Protein AF-A0A961NAU9-F1 (afdb_monomer_lite)

pLDDT: mean 71.69, std 17.9, range [39.28, 95.69]

Secondary structure (DSSP, 8-state):
-------------------------------------------PPP------S--EEEEE-SSS-EEEEEESSHHHHHHHHTTTTEEEEE-TT--PPP------

Sequence (104 aa):
MRPTPYLLLTSIGLAVIGLASTGLAGTRVADTRVADTRVADLGTPPARAAGTQYPVCLHVYGPVTYDDCSYVSLAQCAPSAVGRSAQCMANPFHVPAERRVRRR

Radius of gyration: 30.04 Å; chains: 1; bounding box: 76×60×47 Å

Foldseek 3Di:
DDDDDPPPPDDDDDDDDPPDDDDCPDDDPDDPPPDDPDDDPPPPPPVPVPLDQQQKWKWADDPDTDIHRPHNDPVRCVVVQPPGNIDMDTDPSHDHDPPPPPDD

Structure (mmCIF, N/CA/C/O backbone):
data_AF-A0A961NAU9-F1
#
_entry.id   AF-A0A961NAU9-F1
#
loop_
_atom_site.group_PDB
_atom_site.id
_atom_site.type_symbol
_atom_site.label_atom_id
_atom_site.label_alt_id
_atom_site.label_comp_id
_atom_site.label_asym_id
_atom_site.label_entity_id
_atom_site.label_seq_id
_atom_site.pdbx_PDB_ins_code
_atom_site.Cartn_x
_atom_site.Cartn_y
_atom_site.Cartn_z
_atom_site.occupancy
_atom_site.B_iso_or_equiv
_atom_site.auth_seq_id
_atom_site.auth_comp_id
_atom_site.auth_asym_id
_atom_site.auth_atom_id
_atom_site.pdbx_PDB_model_num
ATOM 1 N N . MET A 1 1 ? 21.174 42.245 -16.674 1.00 39.28 1 MET A N 1
ATOM 2 C CA . MET A 1 1 ? 22.467 41.545 -16.509 1.00 39.28 1 MET A CA 1
ATOM 3 C C . MET A 1 1 ? 23.002 41.846 -15.118 1.00 39.28 1 MET A C 1
ATOM 5 O O . MET A 1 1 ? 23.374 42.980 -14.860 1.00 39.28 1 MET A O 1
ATOM 9 N N . ARG A 1 2 ? 22.946 40.876 -14.199 1.00 43.53 2 ARG A N 1
ATOM 10 C CA . ARG A 1 2 ? 23.574 40.952 -12.870 1.00 43.53 2 ARG A CA 1
ATOM 11 C C . ARG A 1 2 ? 24.791 40.021 -12.897 1.00 43.53 2 ARG A C 1
ATOM 13 O O . ARG A 1 2 ? 24.570 38.833 -13.117 1.00 43.53 2 ARG A O 1
ATOM 20 N N . PRO A 1 3 ? 26.031 40.498 -12.719 1.00 52.19 3 PRO A N 1
ATOM 21 C CA . PRO A 1 3 ? 27.166 39.607 -12.545 1.00 52.19 3 PRO A CA 1
ATOM 22 C C . PRO A 1 3 ? 27.294 39.224 -11.065 1.00 52.19 3 PRO A C 1
ATOM 24 O O . PRO A 1 3 ? 27.441 40.077 -10.196 1.00 52.19 3 PRO A O 1
ATOM 27 N N . THR A 1 4 ? 27.218 37.927 -10.786 1.00 53.53 4 THR A N 1
ATOM 28 C CA . THR A 1 4 ? 27.707 37.296 -9.554 1.00 53.53 4 THR A CA 1
ATOM 29 C C . THR A 1 4 ? 29.233 37.181 -9.614 1.00 53.53 4 THR A C 1
ATOM 31 O O . THR A 1 4 ? 29.721 36.515 -10.529 1.00 53.53 4 THR A O 1
ATOM 34 N N . PRO A 1 5 ? 30.009 37.738 -8.666 1.00 54.56 5 PRO A N 1
ATOM 35 C CA . PRO A 1 5 ? 31.420 37.406 -8.546 1.00 54.56 5 PRO A CA 1
ATOM 36 C C . PRO A 1 5 ? 31.623 36.304 -7.500 1.00 54.56 5 PRO A C 1
ATOM 38 O O . PRO A 1 5 ? 31.570 36.504 -6.289 1.00 54.56 5 PRO A O 1
ATOM 41 N N . TYR A 1 6 ? 31.873 35.122 -8.046 1.00 48.69 6 TYR A N 1
ATOM 42 C CA . TYR A 1 6 ? 32.370 33.885 -7.451 1.00 48.69 6 TYR A CA 1
ATOM 43 C C . TYR A 1 6 ? 33.814 34.069 -6.912 1.00 48.69 6 TYR A C 1
ATOM 45 O O . TYR A 1 6 ? 34.741 33.401 -7.358 1.00 48.69 6 TYR A O 1
ATOM 53 N N . LEU A 1 7 ? 34.046 35.034 -6.012 1.00 52.19 7 LEU A N 1
ATOM 54 C CA . LEU A 1 7 ? 35.391 35.471 -5.587 1.00 52.19 7 LEU A CA 1
ATOM 55 C C . LEU A 1 7 ? 35.513 35.650 -4.063 1.00 52.19 7 LEU A C 1
ATOM 57 O O . LEU A 1 7 ? 35.901 36.702 -3.571 1.00 52.19 7 LEU A O 1
ATOM 61 N N . LEU A 1 8 ? 35.199 34.601 -3.302 1.00 48.81 8 LEU A N 1
ATOM 62 C CA . LEU A 1 8 ? 35.659 34.452 -1.910 1.00 48.81 8 LEU A CA 1
ATOM 63 C C . LEU A 1 8 ? 36.270 33.060 -1.664 1.00 48.81 8 LEU A C 1
ATOM 65 O O . LEU A 1 8 ? 36.302 32.569 -0.540 1.00 48.81 8 LEU A O 1
ATOM 69 N N . LEU A 1 9 ? 36.778 32.410 -2.719 1.00 54.88 9 LEU A N 1
ATOM 70 C CA . LEU A 1 9 ? 37.820 31.403 -2.540 1.00 54.88 9 LEU A CA 1
ATOM 71 C C . LEU A 1 9 ? 39.158 32.134 -2.470 1.00 54.88 9 LEU A C 1
ATOM 73 O O . LEU A 1 9 ? 39.426 32.999 -3.295 1.00 54.88 9 LEU A O 1
ATOM 77 N N . THR A 1 10 ? 40.007 31.706 -1.540 1.00 53.62 10 THR A N 1
ATOM 78 C CA . THR A 1 10 ? 41.398 32.138 -1.317 1.00 53.62 10 THR A CA 1
ATOM 79 C C . THR A 1 10 ? 41.595 33.409 -0.494 1.00 53.62 10 THR A C 1
ATOM 81 O O . THR A 1 10 ? 41.998 34.451 -0.997 1.00 53.62 10 THR A O 1
ATOM 84 N N . SER A 1 11 ? 41.452 33.300 0.830 1.00 53.28 11 SER A N 1
ATOM 85 C CA . SER A 1 11 ? 42.377 34.024 1.713 1.00 53.28 11 SER A CA 1
ATOM 86 C C . SER A 1 11 ? 42.483 33.378 3.099 1.00 53.28 11 SER A C 1
ATOM 88 O O . SER A 1 11 ? 41.603 33.558 3.926 1.00 53.28 11 SER A O 1
ATOM 90 N N . ILE A 1 12 ? 43.621 32.711 3.341 1.00 57.16 12 ILE A N 1
ATOM 91 C CA . ILE A 1 12 ? 44.380 32.766 4.607 1.00 57.16 12 ILE A CA 1
ATOM 92 C C . ILE A 1 12 ? 43.704 32.039 5.798 1.00 57.16 12 ILE A C 1
ATOM 94 O O . ILE A 1 12 ? 42.686 32.462 6.316 1.00 57.16 12 ILE A O 1
ATOM 98 N N . GLY A 1 13 ? 44.192 30.915 6.320 1.00 51.22 13 GLY A N 1
ATOM 99 C CA . GLY A 1 13 ? 45.579 30.604 6.646 1.00 51.22 13 GLY A CA 1
ATOM 100 C C . GLY A 1 13 ? 45.716 30.437 8.165 1.00 51.22 13 GLY A C 1
ATOM 101 O O . GLY A 1 13 ? 46.112 31.374 8.839 1.00 51.22 13 GLY A O 1
ATOM 102 N N . LEU A 1 14 ? 45.417 29.248 8.694 1.00 54.12 14 LEU A N 1
ATOM 103 C CA . LEU A 1 14 ? 46.047 28.709 9.907 1.00 54.12 14 LEU A CA 1
ATOM 104 C C . LEU A 1 14 ? 46.433 27.263 9.563 1.00 54.12 14 LEU A C 1
ATOM 106 O O . LEU A 1 14 ? 45.575 26.416 9.358 1.00 54.12 14 LEU A O 1
ATOM 110 N N . ALA A 1 15 ? 47.671 27.034 9.144 1.00 46.75 15 ALA A N 1
ATOM 111 C CA . ALA A 1 15 ? 48.826 26.870 10.017 1.00 46.75 15 ALA A CA 1
ATOM 112 C C . ALA A 1 15 ? 48.849 25.477 10.664 1.00 46.75 15 ALA A C 1
ATOM 114 O O . ALA A 1 15 ? 48.008 25.116 11.477 1.00 46.75 15 ALA A O 1
ATOM 115 N N . VAL A 1 16 ? 49.925 24.777 10.309 1.00 53.00 16 VAL A N 1
ATOM 116 C CA . VAL A 1 16 ? 50.525 23.627 10.985 1.00 53.00 16 VAL A CA 1
ATOM 117 C C . VAL A 1 16 ? 49.810 22.295 10.780 1.00 53.00 16 VAL A C 1
ATOM 119 O O . VAL A 1 16 ? 48.987 21.830 11.558 1.00 53.00 16 VAL A O 1
ATOM 122 N N . ILE A 1 17 ? 50.265 21.639 9.718 1.00 53.12 17 ILE A N 1
ATOM 123 C CA . ILE A 1 17 ? 50.317 20.190 9.580 1.00 53.12 17 ILE A CA 1
ATOM 124 C C . ILE A 1 17 ? 50.887 19.616 10.889 1.00 53.12 17 ILE A C 1
ATOM 126 O O . ILE A 1 17 ? 52.089 19.687 11.140 1.00 53.12 17 ILE A O 1
ATOM 130 N N . GLY A 1 18 ? 50.018 19.084 11.745 1.00 47.00 18 GLY A N 1
ATOM 131 C CA . GLY A 1 18 ? 50.407 18.339 12.936 1.00 47.00 18 GLY A CA 1
ATOM 132 C C . GLY A 1 18 ? 50.928 16.958 12.550 1.00 47.00 18 GLY A C 1
ATOM 133 O O . GLY A 1 18 ? 50.220 15.967 12.683 1.00 47.00 18 GLY A O 1
ATOM 134 N N . LEU A 1 19 ? 52.163 16.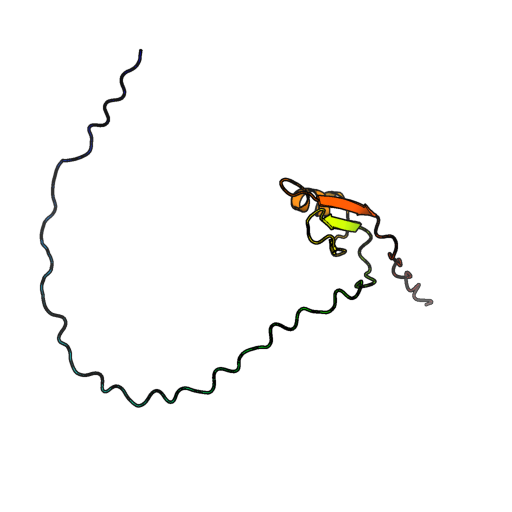885 12.052 1.00 60.75 19 LEU A N 1
ATOM 135 C CA . LEU A 1 19 ? 52.939 15.646 12.002 1.00 60.75 19 LEU A CA 1
ATOM 136 C C . LEU A 1 19 ? 53.686 15.508 13.332 1.00 60.75 19 LEU A C 1
ATOM 138 O O . LEU A 1 19 ? 54.816 15.969 13.463 1.00 60.75 19 LEU A O 1
ATOM 142 N N . ALA A 1 20 ? 53.049 14.888 14.326 1.00 45.66 20 ALA A N 1
ATOM 143 C CA . ALA A 1 20 ? 53.732 14.422 15.532 1.00 45.66 20 ALA A CA 1
ATOM 144 C C . ALA A 1 20 ? 53.060 13.158 16.096 1.00 45.66 20 ALA A C 1
ATOM 146 O O . ALA A 1 20 ? 52.159 13.208 16.926 1.00 45.66 20 ALA A O 1
ATOM 147 N N . SER A 1 21 ? 53.547 12.022 15.588 1.00 61.41 21 SER A N 1
ATOM 148 C CA . SER A 1 21 ? 53.790 10.762 16.305 1.00 61.41 21 SER A CA 1
ATOM 149 C C . SER A 1 21 ? 52.690 10.209 17.220 1.00 61.41 21 SER A C 1
ATOM 151 O O . SER A 1 21 ? 52.741 10.372 18.439 1.00 61.41 21 SER A O 1
ATOM 153 N N . THR A 1 22 ? 51.808 9.378 16.666 1.00 54.75 22 THR A N 1
ATOM 154 C CA . THR A 1 22 ? 51.241 8.255 17.422 1.00 54.75 22 THR A CA 1
ATOM 155 C C . THR A 1 22 ? 52.133 7.034 17.210 1.00 54.75 22 THR A C 1
ATOM 157 O O . THR A 1 22 ? 52.222 6.473 16.120 1.00 54.75 22 THR A O 1
ATOM 160 N N . GLY A 1 23 ? 52.870 6.659 18.257 1.00 54.22 23 GLY A N 1
ATOM 161 C CA . GLY A 1 23 ? 53.670 5.441 18.268 1.00 54.22 23 GLY A CA 1
ATOM 162 C C . GLY A 1 23 ? 52.787 4.218 18.029 1.00 54.22 23 GLY A C 1
ATOM 163 O O . GLY A 1 23 ? 51.767 4.043 18.694 1.00 54.22 23 GLY A O 1
ATOM 164 N N . LEU A 1 24 ? 53.197 3.353 17.100 1.00 55.12 24 LEU A N 1
ATOM 165 C CA . LEU A 1 24 ? 52.644 2.009 16.947 1.00 55.12 24 LEU A CA 1
ATOM 166 C C . LEU A 1 24 ? 53.165 1.136 18.098 1.00 55.12 24 LEU A C 1
ATOM 168 O O . LEU A 1 24 ? 54.024 0.275 17.920 1.00 55.12 24 LEU A O 1
ATOM 172 N N . ALA A 1 25 ? 52.680 1.403 19.311 1.00 47.44 25 ALA A N 1
ATOM 173 C CA . ALA A 1 25 ? 52.803 0.468 20.415 1.00 47.44 25 ALA A CA 1
ATOM 174 C C . ALA A 1 25 ? 51.917 -0.738 20.085 1.00 47.44 25 ALA A C 1
ATOM 176 O O . ALA A 1 25 ? 50.712 -0.603 19.874 1.00 47.44 25 ALA A O 1
ATOM 177 N N . GLY A 1 26 ? 52.564 -1.895 19.952 1.00 55.72 26 GLY A N 1
ATOM 178 C CA . GLY A 1 26 ? 52.013 -3.085 19.326 1.00 55.72 26 GLY A CA 1
ATOM 179 C C . GLY A 1 26 ? 50.655 -3.512 19.869 1.00 55.72 26 GLY A C 1
ATOM 180 O O . GLY A 1 26 ? 50.514 -3.887 21.031 1.00 55.72 26 GLY A O 1
ATOM 181 N N . THR A 1 27 ? 49.678 -3.575 18.976 1.00 51.38 27 THR A N 1
ATOM 182 C CA . THR A 1 27 ? 48.513 -4.430 19.149 1.00 51.38 27 THR A CA 1
ATOM 183 C C . THR A 1 27 ? 48.839 -5.755 18.477 1.00 51.38 27 THR A C 1
ATOM 185 O O . THR A 1 27 ? 48.891 -5.880 17.255 1.00 51.38 27 THR A O 1
ATOM 188 N N . ARG A 1 28 ? 49.137 -6.772 19.292 1.00 55.91 28 ARG A N 1
ATOM 189 C CA . ARG A 1 28 ? 49.114 -8.156 18.816 1.00 55.91 28 ARG A CA 1
ATOM 190 C C . ARG A 1 28 ? 47.711 -8.392 18.264 1.00 55.91 28 ARG A C 1
ATOM 192 O O . ARG A 1 28 ? 46.740 -8.241 19.004 1.00 55.91 28 ARG A O 1
ATOM 199 N N . VAL A 1 29 ? 47.616 -8.729 16.981 1.00 50.19 29 VAL A N 1
ATOM 200 C CA . VAL A 1 29 ? 46.402 -9.284 16.382 1.00 50.19 29 VAL A CA 1
ATOM 201 C C . VAL A 1 29 ? 46.183 -10.625 17.076 1.00 50.19 29 VAL A C 1
ATOM 203 O O . VAL A 1 29 ? 46.778 -11.629 16.704 1.00 50.19 29 VAL A O 1
ATOM 206 N N . ALA A 1 30 ? 45.439 -10.612 18.180 1.00 50.75 30 ALA A N 1
ATOM 207 C CA . ALA A 1 30 ? 44.948 -11.831 18.790 1.00 50.75 30 ALA A CA 1
ATOM 208 C C . ALA A 1 30 ? 43.910 -12.409 17.829 1.00 50.75 30 ALA A C 1
ATOM 210 O O . ALA A 1 30 ? 42.966 -11.708 17.466 1.00 50.75 30 ALA A O 1
ATOM 211 N N . ASP A 1 31 ? 44.146 -13.647 17.402 1.00 57.09 31 ASP A N 1
ATOM 212 C CA . ASP A 1 31 ? 43.316 -14.477 16.538 1.00 57.09 31 ASP A CA 1
ATOM 213 C C . ASP A 1 31 ? 41.827 -14.114 16.582 1.00 57.09 31 ASP A C 1
ATOM 215 O O . ASP A 1 31 ? 41.064 -14.588 17.432 1.00 57.09 31 ASP A O 1
ATOM 219 N N . THR A 1 32 ? 41.378 -13.302 15.624 1.00 56.00 32 THR A N 1
ATOM 220 C CA . THR A 1 32 ? 39.958 -13.190 15.319 1.00 56.00 32 THR A CA 1
ATOM 221 C C . THR A 1 32 ? 39.561 -14.480 14.626 1.00 56.00 32 THR A C 1
ATOM 223 O O . THR A 1 32 ? 39.614 -14.612 13.405 1.00 56.00 32 THR A O 1
ATOM 226 N N . ARG A 1 33 ? 39.164 -15.472 15.427 1.00 62.28 33 ARG A N 1
ATOM 227 C CA . ARG A 1 33 ? 38.361 -16.582 14.922 1.00 62.28 33 ARG A CA 1
ATOM 228 C C . ARG A 1 33 ? 37.179 -15.954 14.195 1.00 62.28 33 ARG A C 1
ATOM 230 O O . ARG A 1 33 ? 36.375 -15.264 14.819 1.00 62.28 33 ARG A O 1
ATOM 237 N N . VAL A 1 34 ? 37.113 -16.162 12.884 1.00 60.84 34 VAL A N 1
ATOM 238 C CA . VAL A 1 34 ? 35.920 -15.885 12.089 1.00 60.84 34 VAL A CA 1
ATOM 239 C C . VAL A 1 34 ? 34.810 -16.725 12.713 1.00 60.84 34 VAL A C 1
ATOM 241 O O . VAL A 1 34 ? 34.756 -17.937 12.526 1.00 60.84 34 VAL A O 1
ATOM 244 N N . ALA A 1 35 ? 33.993 -16.102 13.559 1.00 60.62 35 ALA A N 1
ATOM 245 C CA . ALA A 1 35 ? 32.777 -16.721 14.041 1.00 60.62 35 ALA A CA 1
ATOM 246 C C . ALA A 1 35 ? 31.818 -16.759 12.853 1.00 60.62 35 ALA A C 1
ATOM 248 O O . ALA A 1 35 ? 31.459 -15.711 12.323 1.00 60.62 35 ALA A O 1
ATOM 249 N N . ASP A 1 36 ? 31.501 -17.982 12.432 1.00 61.12 36 ASP A N 1
ATOM 250 C CA . ASP A 1 36 ? 30.454 -18.400 11.500 1.00 61.12 36 ASP A CA 1
ATOM 251 C C . ASP A 1 36 ? 29.404 -17.308 11.233 1.00 61.12 36 ASP A C 1
ATOM 253 O O . ASP A 1 36 ? 28.404 -17.169 11.943 1.00 61.12 36 ASP A O 1
ATOM 257 N N . THR A 1 37 ? 29.644 -16.485 10.211 1.00 65.50 37 THR A N 1
ATOM 258 C CA . THR A 1 37 ? 28.622 -15.579 9.698 1.00 65.50 37 THR A CA 1
ATOM 259 C C . THR A 1 37 ? 27.602 -16.434 8.975 1.00 65.50 37 THR A C 1
ATOM 261 O O . THR A 1 37 ? 27.785 -16.796 7.812 1.00 65.50 37 THR A O 1
ATOM 264 N N . ARG A 1 38 ? 26.519 -16.774 9.671 1.00 70.44 38 ARG A N 1
ATOM 265 C CA . ARG A 1 38 ? 25.351 -17.373 9.036 1.00 70.44 38 ARG A CA 1
ATOM 266 C C . ARG A 1 38 ? 24.804 -16.381 8.021 1.00 70.44 38 ARG A C 1
ATOM 268 O O . ARG A 1 38 ? 24.348 -15.298 8.385 1.00 70.44 38 ARG A O 1
ATOM 275 N N . VAL A 1 39 ? 24.847 -16.763 6.750 1.00 65.81 39 VAL A N 1
ATOM 276 C CA . VAL A 1 39 ? 24.021 -16.150 5.714 1.00 65.81 39 VAL A CA 1
ATOM 277 C C . VAL A 1 39 ? 22.565 -16.344 6.126 1.00 65.81 39 VAL A C 1
ATOM 279 O O . VAL A 1 39 ? 22.056 -17.463 6.151 1.00 65.81 39 VAL A O 1
ATOM 282 N N . ALA A 1 40 ? 21.912 -15.257 6.527 1.00 66.62 40 ALA A N 1
ATOM 283 C CA . ALA A 1 40 ? 20.467 -15.249 6.637 1.00 66.62 40 ALA A CA 1
ATOM 284 C C . ALA A 1 40 ? 19.922 -15.406 5.216 1.00 66.62 40 ALA A C 1
ATOM 286 O O . ALA A 1 40 ? 20.133 -14.535 4.371 1.00 66.62 40 ALA A O 1
ATOM 287 N N . ASP A 1 41 ? 19.267 -16.535 4.953 1.00 68.44 41 ASP A N 1
ATOM 288 C CA . ASP A 1 41 ? 18.400 -16.691 3.795 1.00 68.44 41 ASP A CA 1
ATOM 289 C C . ASP A 1 41 ? 17.380 -15.552 3.860 1.00 68.44 41 ASP A C 1
ATOM 291 O O . ASP A 1 41 ? 16.520 -15.512 4.745 1.00 68.44 41 ASP A O 1
ATOM 295 N N . LEU A 1 42 ? 17.517 -14.575 2.962 1.00 63.72 42 LEU A N 1
ATOM 296 C CA . LEU A 1 42 ? 16.474 -13.592 2.698 1.00 63.72 42 LEU A CA 1
ATOM 297 C C . LEU A 1 42 ? 15.384 -14.318 1.914 1.00 63.72 42 LEU A C 1
ATOM 299 O O . LEU A 1 42 ? 15.144 -14.028 0.741 1.00 63.72 42 LEU A O 1
ATOM 303 N N . GLY A 1 43 ? 14.763 -15.305 2.561 1.00 61.56 43 GLY A N 1
ATOM 304 C CA . GLY A 1 43 ? 13.582 -15.967 2.061 1.00 61.56 43 GLY A CA 1
ATOM 305 C C . GLY A 1 43 ? 12.596 -14.864 1.741 1.00 61.56 43 GLY A C 1
ATOM 306 O O . GLY A 1 43 ? 12.132 -14.154 2.636 1.00 61.56 43 GLY A O 1
ATOM 307 N N . THR A 1 44 ? 12.338 -14.660 0.450 1.00 66.31 44 THR A N 1
ATOM 308 C CA . THR A 1 44 ? 11.290 -13.739 0.031 1.00 66.31 44 THR A CA 1
ATOM 309 C C . THR A 1 44 ? 10.028 -14.297 0.665 1.00 66.31 44 THR A C 1
ATOM 311 O O . THR A 1 44 ? 9.690 -15.452 0.371 1.00 66.31 44 THR A O 1
ATOM 314 N N . PRO A 1 45 ? 9.371 -13.573 1.593 1.00 53.25 45 PRO A N 1
ATOM 315 C CA . PRO A 1 45 ? 8.153 -14.094 2.167 1.00 53.25 45 PRO A CA 1
ATOM 316 C C . PRO A 1 45 ? 7.236 -14.388 0.982 1.00 53.25 45 PRO A C 1
ATOM 318 O O . PRO A 1 45 ? 7.135 -13.546 0.080 1.00 53.25 45 PRO A O 1
ATOM 321 N N . PRO A 1 46 ? 6.595 -15.569 0.921 1.00 53.88 46 PRO A N 1
ATOM 322 C CA . PRO A 1 46 ? 5.513 -15.729 -0.029 1.00 53.88 46 PRO A CA 1
ATOM 323 C C . PRO A 1 46 ? 4.598 -14.528 0.189 1.00 53.88 46 PRO A C 1
ATOM 325 O O . PRO A 1 46 ? 4.259 -14.241 1.344 1.00 53.88 46 PRO A O 1
ATOM 328 N N . ALA A 1 47 ? 4.250 -13.809 -0.881 1.00 54.94 47 ALA A N 1
ATOM 329 C CA . ALA A 1 47 ? 3.207 -12.794 -0.846 1.00 54.94 47 ALA A CA 1
ATOM 330 C C . ALA A 1 47 ? 1.887 -13.526 -0.576 1.00 54.94 47 ALA A C 1
ATOM 332 O O . ALA A 1 47 ? 1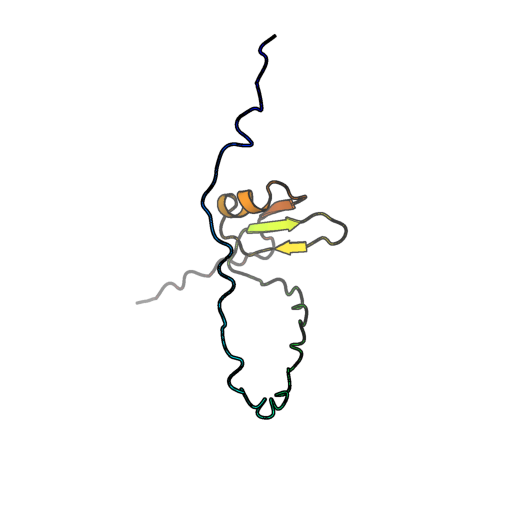.059 -13.768 -1.447 1.00 54.94 47 ALA A O 1
ATOM 333 N N . ARG A 1 48 ? 1.744 -13.999 0.660 1.00 52.66 48 ARG A N 1
ATOM 334 C CA . ARG A 1 48 ? 0.497 -14.435 1.237 1.00 52.66 48 ARG A CA 1
ATOM 335 C C . ARG A 1 48 ? -0.251 -13.136 1.337 1.00 52.66 48 ARG A C 1
ATOM 337 O O . ARG A 1 48 ? 0.205 -12.245 2.051 1.00 52.66 48 ARG A O 1
ATOM 344 N N . ALA A 1 49 ? -1.342 -13.026 0.589 1.00 51.84 49 ALA A N 1
ATOM 345 C CA . ALA A 1 49 ? -2.380 -12.066 0.885 1.00 51.84 49 ALA A CA 1
ATOM 346 C C . ALA A 1 49 ? -2.593 -12.142 2.398 1.00 51.84 49 ALA A C 1
ATOM 348 O O . ALA A 1 49 ? -3.153 -13.111 2.916 1.00 51.84 49 ALA A O 1
ATOM 349 N N . ALA A 1 50 ? -2.007 -11.192 3.122 1.00 48.62 50 ALA A N 1
ATOM 350 C CA . ALA A 1 50 ? -2.250 -11.045 4.527 1.00 48.62 50 ALA A CA 1
ATOM 351 C C . ALA A 1 50 ? -3.690 -10.546 4.525 1.00 48.62 50 ALA A C 1
ATOM 353 O O . ALA A 1 50 ? -3.941 -9.363 4.307 1.00 48.62 50 ALA A O 1
ATOM 354 N N . GLY A 1 51 ? -4.632 -11.490 4.609 1.00 57.16 51 GLY A N 1
ATOM 355 C CA . GLY A 1 51 ? -6.047 -11.235 4.813 1.00 57.16 51 GLY A CA 1
ATOM 356 C C . GLY A 1 51 ? -6.137 -10.477 6.120 1.00 57.16 51 GLY A C 1
ATOM 357 O O . GLY A 1 51 ? -6.090 -11.055 7.203 1.00 57.16 51 GLY A O 1
ATOM 358 N N . THR A 1 52 ? -6.081 -9.162 6.009 1.00 59.53 52 THR A N 1
ATOM 359 C CA . THR A 1 52 ? -5.765 -8.280 7.113 1.00 59.53 52 THR A CA 1
ATOM 360 C C . THR A 1 52 ? -6.908 -7.317 7.291 1.00 59.53 52 THR A C 1
ATOM 362 O O . THR A 1 52 ? -7.654 -6.965 6.378 1.00 59.53 52 THR A O 1
ATOM 365 N N . GLN A 1 53 ? -7.018 -6.862 8.523 1.00 68.25 53 GLN A N 1
ATOM 366 C CA . GLN A 1 53 ? -7.993 -5.897 9.008 1.00 68.25 53 GLN A CA 1
ATOM 367 C C . GLN A 1 53 ? -7.850 -4.526 8.319 1.00 68.25 53 GLN A C 1
ATOM 369 O O . GLN A 1 53 ? -8.550 -3.585 8.677 1.00 68.25 53 GLN A O 1
ATOM 374 N N . TYR A 1 54 ? -6.944 -4.414 7.345 1.00 85.56 54 TYR A N 1
ATOM 375 C CA . TYR A 1 54 ? -6.633 -3.240 6.555 1.00 85.56 54 TYR A CA 1
ATOM 376 C C . TYR A 1 54 ? -7.591 -3.141 5.356 1.00 85.56 54 TYR A C 1
ATOM 378 O O . TYR A 1 54 ? -7.537 -3.972 4.445 1.00 85.56 54 TYR A O 1
ATOM 386 N N . PRO A 1 55 ? -8.504 -2.155 5.347 1.00 90.31 55 PRO A N 1
ATOM 387 C CA . PRO A 1 55 ? -9.472 -1.957 4.271 1.00 90.31 55 PRO A CA 1
ATOM 388 C C . PRO A 1 55 ? -8.872 -1.367 2.987 1.00 90.31 55 PRO A C 1
ATOM 390 O O . PRO A 1 55 ? -9.598 -1.237 2.003 1.00 90.31 55 PRO A O 1
ATOM 393 N N . VAL A 1 56 ? -7.590 -0.982 2.968 1.00 93.19 56 VAL A N 1
ATOM 394 C CA . VAL A 1 56 ? -6.970 -0.279 1.834 1.00 93.19 56 VAL A CA 1
ATOM 395 C C . VAL A 1 56 ? -5.656 -0.938 1.421 1.00 93.19 56 VAL A C 1
ATOM 397 O O . VAL A 1 56 ? -4.820 -1.251 2.270 1.00 93.19 56 VAL A O 1
ATOM 400 N N . CYS A 1 57 ? -5.474 -1.096 0.109 1.00 94.00 57 CYS A N 1
ATOM 401 C CA . CYS A 1 57 ? -4.249 -1.593 -0.512 1.00 94.00 57 CYS A CA 1
ATOM 402 C C . CYS A 1 57 ? -3.624 -0.551 -1.447 1.00 94.00 57 CYS A C 1
ATOM 404 O O . CYS A 1 57 ? -4.334 0.237 -2.076 1.00 94.00 57 CYS A O 1
ATOM 406 N N . LEU A 1 58 ? -2.298 -0.579 -1.562 1.00 94.12 58 LEU A N 1
ATOM 407 C CA . LEU A 1 58 ? -1.528 0.118 -2.586 1.00 94.12 58 LEU A CA 1
ATOM 408 C C . LEU A 1 58 ? -1.191 -0.866 -3.712 1.00 94.12 58 LEU A C 1
ATOM 410 O O . LEU A 1 58 ? -0.374 -1.764 -3.527 1.00 94.12 58 LEU A O 1
ATOM 414 N N . HIS A 1 59 ? -1.788 -0.664 -4.878 1.00 93.94 59 HIS A N 1
ATOM 415 C CA . HIS A 1 59 ? -1.515 -1.435 -6.081 1.00 93.94 59 HIS A CA 1
ATOM 416 C C . HIS A 1 59 ? -0.388 -0.780 -6.874 1.00 93.94 59 HIS A C 1
ATOM 418 O O . HIS A 1 59 ? -0.543 0.344 -7.357 1.00 93.94 59 HIS A O 1
ATOM 424 N N . VAL A 1 60 ? 0.749 -1.457 -7.010 1.00 94.38 60 VAL A N 1
ATOM 425 C CA . VAL A 1 60 ? 1.914 -0.956 -7.749 1.00 94.38 60 VAL A CA 1
ATOM 426 C C . VAL A 1 60 ? 1.940 -1.572 -9.142 1.00 94.38 60 VAL A C 1
ATOM 428 O O . VAL A 1 60 ? 2.020 -2.785 -9.288 1.00 94.38 60 VAL A O 1
ATOM 431 N N . TYR A 1 61 ? 1.921 -0.721 -10.160 1.00 93.56 61 TYR A N 1
ATOM 432 C CA . TYR A 1 61 ? 2.050 -1.063 -11.569 1.00 93.56 61 TYR A CA 1
ATOM 433 C C . TYR A 1 61 ? 3.521 -1.057 -11.985 1.00 93.56 61 TYR A C 1
ATOM 435 O O . TYR A 1 61 ? 4.242 -0.077 -11.790 1.00 93.56 61 TYR A O 1
ATOM 443 N N . GLY A 1 62 ? 3.972 -2.130 -12.624 1.00 92.06 62 GLY A N 1
ATOM 444 C CA . GLY A 1 62 ? 5.327 -2.218 -13.148 1.00 92.06 62 GLY A CA 1
ATOM 445 C C . GLY A 1 62 ? 5.581 -3.550 -13.842 1.00 92.06 62 GLY A C 1
ATOM 446 O O . GLY A 1 62 ? 4.642 -4.300 -14.092 1.00 92.06 62 GLY A O 1
ATOM 447 N N . PRO A 1 63 ? 6.852 -3.874 -14.133 1.00 91.00 63 PRO A N 1
ATOM 448 C CA . PRO A 1 63 ? 7.232 -5.202 -14.620 1.00 91.00 63 PRO A CA 1
ATOM 449 C C . PRO A 1 63 ? 6.824 -6.316 -13.647 1.00 91.00 63 PRO A C 1
ATOM 451 O O . PRO A 1 63 ? 6.528 -7.431 -14.064 1.00 91.00 63 PRO A O 1
ATOM 454 N N . VAL A 1 64 ? 6.797 -5.990 -12.351 1.00 91.25 64 VAL A N 1
ATOM 455 C CA . VAL A 1 64 ? 6.223 -6.817 -11.294 1.00 91.25 64 VAL A CA 1
ATOM 456 C C . VAL A 1 64 ? 5.115 -6.012 -10.634 1.00 91.25 64 VAL A C 1
ATOM 458 O O . VAL A 1 64 ? 5.377 -4.974 -10.024 1.00 91.25 64 VAL A O 1
ATOM 461 N N . THR A 1 65 ? 3.889 -6.499 -10.776 1.00 91.88 65 THR A N 1
ATOM 462 C CA . THR A 1 65 ? 2.699 -5.905 -10.169 1.00 91.88 65 THR A CA 1
ATOM 463 C C . THR A 1 65 ? 2.416 -6.577 -8.835 1.00 91.88 65 THR A C 1
ATOM 465 O O . THR A 1 65 ? 2.478 -7.804 -8.739 1.00 91.88 65 THR A O 1
ATOM 468 N N . TYR A 1 66 ? 2.110 -5.787 -7.809 1.00 89.94 66 TYR A N 1
ATOM 469 C CA . TYR A 1 66 ? 1.782 -6.310 -6.486 1.00 89.94 66 TYR A CA 1
ATOM 470 C C . TYR A 1 66 ? 0.884 -5.358 -5.691 1.00 89.94 66 TYR A C 1
ATOM 472 O O . TYR A 1 66 ? 0.865 -4.149 -5.933 1.00 89.94 66 TYR A O 1
ATOM 480 N N . ASP A 1 67 ? 0.182 -5.927 -4.713 1.00 90.88 67 ASP A N 1
ATOM 481 C CA . ASP A 1 67 ? -0.710 -5.225 -3.794 1.00 90.88 67 ASP A CA 1
ATOM 482 C C . ASP A 1 67 ? -0.130 -5.219 -2.375 1.00 90.88 67 ASP A C 1
ATOM 484 O O . ASP A 1 67 ? 0.122 -6.275 -1.792 1.00 90.88 67 ASP A O 1
ATOM 488 N N . ASP A 1 68 ? 0.055 -4.029 -1.800 1.00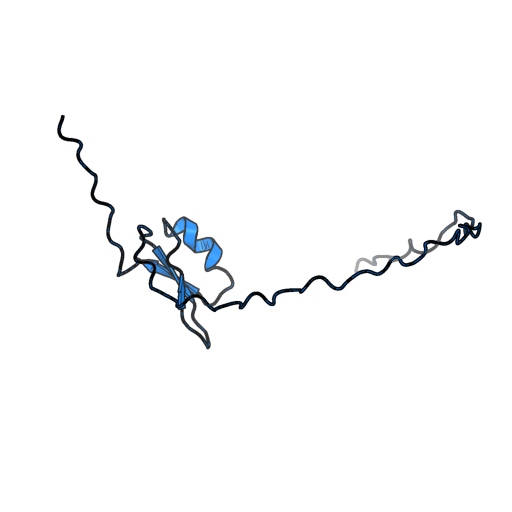 89.44 68 ASP A N 1
ATOM 489 C CA . ASP A 1 68 ? 0.435 -3.845 -0.396 1.00 89.44 68 ASP A CA 1
ATOM 490 C C . ASP A 1 68 ? -0.788 -3.431 0.435 1.00 89.44 68 ASP A C 1
ATOM 492 O O . ASP A 1 68 ? -1.226 -2.279 0.400 1.00 89.44 68 ASP A O 1
ATOM 496 N N . CYS A 1 69 ? -1.370 -4.381 1.167 1.00 91.06 69 CYS A N 1
ATOM 497 C CA . CYS A 1 69 ? -2.584 -4.189 1.966 1.00 91.06 69 CYS A CA 1
ATOM 498 C C . CYS A 1 69 ? -2.272 -3.919 3.446 1.00 91.06 69 CYS A C 1
ATOM 500 O O . CYS A 1 69 ? -2.716 -4.660 4.319 1.00 91.06 69 CYS A O 1
ATOM 502 N N . SER A 1 70 ? -1.501 -2.865 3.728 1.00 88.19 70 SER A N 1
ATOM 503 C CA . SER A 1 70 ? -1.062 -2.511 5.093 1.00 88.19 70 SER A CA 1
ATOM 504 C C . SER A 1 70 ? -1.685 -1.212 5.634 1.00 88.19 70 SER A C 1
ATOM 506 O O . SER A 1 70 ? -1.276 -0.710 6.683 1.00 88.19 70 SER A O 1
ATOM 508 N N . TYR A 1 71 ? -2.661 -0.633 4.923 1.00 90.62 71 TYR A N 1
ATOM 509 C CA . TYR A 1 71 ? -3.195 0.704 5.203 1.00 90.62 71 TYR A CA 1
ATOM 510 C C . TYR A 1 71 ? -4.602 0.664 5.809 1.00 90.62 71 TYR A C 1
ATOM 512 O O . TYR A 1 71 ? -5.480 -0.072 5.356 1.00 90.62 71 TYR A O 1
ATOM 520 N N . VAL A 1 72 ? -4.859 1.520 6.808 1.00 90.75 72 VAL A N 1
ATOM 521 C CA . VAL A 1 72 ? -6.199 1.626 7.419 1.00 90.75 72 VAL A CA 1
ATOM 522 C C . VAL A 1 72 ? -7.119 2.627 6.715 1.00 90.75 72 VAL A C 1
ATOM 524 O O . VAL A 1 72 ? -8.316 2.654 6.986 1.00 90.75 72 VAL A O 1
ATOM 527 N N . SER A 1 73 ? -6.585 3.473 5.824 1.00 91.94 73 SER A N 1
ATOM 528 C CA . SER A 1 73 ? -7.362 4.486 5.098 1.00 91.94 73 SER A CA 1
ATOM 529 C C . SER A 1 73 ? -6.689 4.946 3.800 1.00 91.94 73 SER A C 1
ATOM 531 O O . SER A 1 73 ? -5.468 4.872 3.652 1.00 91.94 73 SER A O 1
ATOM 533 N N . LEU A 1 74 ? -7.489 5.491 2.874 1.00 92.31 74 LEU A N 1
ATOM 534 C CA . LEU A 1 74 ? -7.013 6.078 1.613 1.00 92.31 74 LEU A CA 1
ATOM 535 C C . LEU A 1 74 ? -6.064 7.258 1.851 1.00 92.31 74 LEU A C 1
ATOM 537 O O . LEU A 1 74 ? -5.055 7.374 1.165 1.00 92.31 74 LEU A O 1
ATOM 541 N N . ALA A 1 75 ? -6.349 8.091 2.855 1.00 94.69 75 ALA A N 1
ATOM 542 C CA . ALA A 1 75 ? -5.500 9.225 3.215 1.00 94.69 75 ALA A CA 1
ATOM 543 C C . ALA A 1 75 ? -4.104 8.782 3.681 1.00 94.69 75 ALA A C 1
ATOM 545 O O . ALA A 1 75 ? -3.114 9.436 3.367 1.00 94.69 75 ALA A O 1
ATOM 546 N N . GLN A 1 76 ? -4.016 7.651 4.388 1.00 93.94 76 GLN A N 1
ATOM 547 C CA . GLN A 1 76 ? -2.738 7.080 4.811 1.00 93.94 76 GLN A CA 1
ATOM 548 C C . GLN A 1 76 ? -1.971 6.440 3.644 1.00 93.94 76 GLN A C 1
ATOM 550 O O . GLN A 1 76 ? -0.745 6.488 3.625 1.00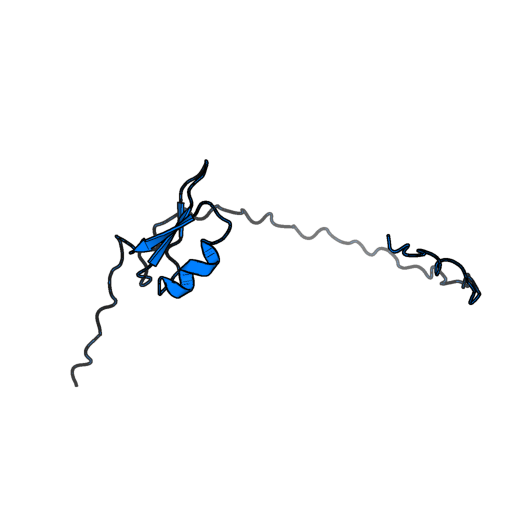 93.94 76 GLN A O 1
ATOM 555 N N . CYS A 1 77 ? -2.680 5.861 2.670 1.00 95.19 77 CYS A N 1
ATOM 556 C CA . CYS A 1 77 ? -2.077 5.259 1.479 1.00 95.19 77 CYS A CA 1
ATOM 557 C C . CYS A 1 77 ? -1.586 6.305 0.460 1.00 95.19 77 CYS A C 1
ATOM 559 O O . CYS A 1 77 ? -0.530 6.129 -0.148 1.00 95.19 77 CYS A O 1
ATOM 561 N N . ALA A 1 78 ? -2.308 7.420 0.299 1.00 94.38 78 ALA A N 1
ATOM 562 C CA . ALA A 1 78 ? -2.021 8.471 -0.680 1.00 94.38 78 ALA A CA 1
ATOM 563 C C . ALA A 1 78 ? -0.542 8.912 -0.764 1.00 94.38 78 ALA A C 1
ATOM 565 O O . ALA A 1 78 ? -0.004 8.912 -1.873 1.00 94.38 78 ALA A O 1
ATOM 566 N N . PRO A 1 79 ? 0.166 9.236 0.340 1.00 95.69 79 PRO 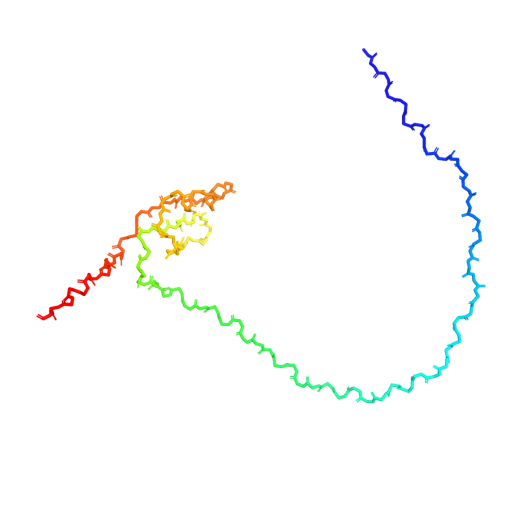A N 1
ATOM 567 C CA . PRO A 1 79 ? 1.569 9.649 0.261 1.00 95.69 79 PRO A CA 1
ATOM 568 C C . PRO A 1 79 ? 2.500 8.556 -0.282 1.00 95.69 79 PRO A C 1
ATOM 570 O O . PRO A 1 79 ? 3.538 8.878 -0.850 1.00 95.69 79 PRO A O 1
ATOM 573 N N . SER A 1 80 ? 2.145 7.276 -0.139 1.00 92.75 80 SER A N 1
ATOM 574 C CA . SER A 1 80 ? 2.931 6.155 -0.668 1.00 92.75 80 SER A CA 1
ATOM 575 C C . SER A 1 80 ? 2.718 5.912 -2.165 1.00 92.75 80 SER A C 1
ATOM 577 O O . SER A 1 80 ? 3.569 5.285 -2.797 1.00 92.75 80 SER A O 1
ATOM 579 N N . ALA A 1 81 ? 1.607 6.393 -2.730 1.00 94.06 81 ALA A N 1
ATOM 580 C CA . ALA A 1 81 ? 1.315 6.298 -4.160 1.00 94.06 81 ALA A CA 1
ATOM 581 C C . ALA A 1 81 ? 2.010 7.397 -4.980 1.00 94.06 81 ALA A C 1
ATOM 583 O O . ALA A 1 81 ? 2.365 7.182 -6.138 1.00 94.06 81 ALA A O 1
ATOM 584 N N . VAL A 1 82 ? 2.225 8.576 -4.388 1.00 93.88 82 VAL A N 1
ATOM 585 C CA . VAL A 1 82 ? 2.810 9.731 -5.083 1.00 93.88 82 VAL A CA 1
ATOM 586 C C . VAL A 1 82 ? 4.231 9.429 -5.566 1.00 93.88 82 VAL A C 1
ATOM 588 O O . VAL A 1 82 ? 5.059 8.891 -4.837 1.00 93.88 82 VAL A O 1
ATOM 591 N N . GLY A 1 83 ? 4.522 9.807 -6.814 1.00 91.50 83 GLY A N 1
ATOM 592 C CA . GLY A 1 83 ? 5.849 9.641 -7.417 1.00 91.50 83 GLY A CA 1
ATOM 593 C C . GLY A 1 83 ? 6.197 8.198 -7.789 1.00 91.50 83 GLY A C 1
ATOM 594 O O . GLY A 1 83 ? 7.324 7.929 -8.199 1.00 91.50 83 GLY A O 1
ATOM 595 N N . ARG A 1 84 ? 5.244 7.269 -7.667 1.00 92.38 84 ARG A N 1
ATOM 596 C CA . ARG A 1 84 ? 5.374 5.873 -8.085 1.00 92.38 84 ARG A CA 1
ATOM 597 C C . ARG A 1 84 ? 4.261 5.551 -9.073 1.00 92.38 84 ARG A C 1
ATOM 599 O O . ARG A 1 84 ? 3.202 6.173 -9.062 1.00 92.38 84 ARG A O 1
ATOM 606 N N . SER A 1 85 ? 4.476 4.539 -9.901 1.00 94.00 85 SER A N 1
ATOM 607 C CA . SER A 1 85 ? 3.413 3.936 -10.703 1.00 94.00 85 SER A CA 1
ATOM 608 C C . SER A 1 85 ? 2.511 3.109 -9.783 1.00 94.00 85 SER A C 1
ATOM 610 O O . SER A 1 85 ? 2.554 1.891 -9.823 1.00 94.00 85 SER A O 1
ATOM 612 N N . ALA A 1 86 ? 1.765 3.738 -8.874 1.00 95.31 86 ALA A N 1
ATOM 613 C CA . ALA A 1 86 ? 0.951 3.041 -7.882 1.00 95.31 86 ALA A CA 1
ATOM 614 C C . ALA A 1 86 ? -0.377 3.760 -7.616 1.00 95.31 86 ALA A C 1
ATOM 616 O O . ALA A 1 86 ? -0.474 4.975 -7.769 1.00 95.31 86 ALA A O 1
ATOM 617 N N . GLN A 1 87 ? -1.407 3.010 -7.225 1.00 94.81 87 GLN A N 1
ATOM 618 C CA . GLN A 1 87 ? -2.744 3.527 -6.932 1.00 94.81 87 GLN A CA 1
ATOM 619 C C . GLN A 1 87 ? -3.293 2.912 -5.645 1.00 94.81 87 GLN A C 1
ATOM 621 O O . GLN A 1 87 ? -3.080 1.736 -5.370 1.00 94.81 87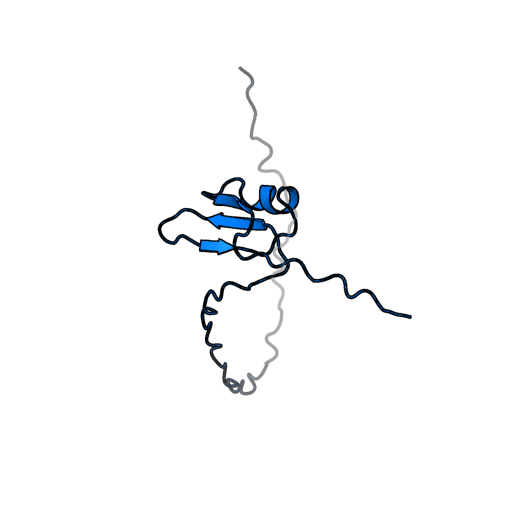 GLN A O 1
ATOM 626 N N . CYS A 1 88 ? -4.021 3.702 -4.860 1.00 95.69 88 CYS A N 1
ATOM 627 C CA . CYS A 1 88 ? -4.694 3.215 -3.660 1.00 95.69 88 CYS A CA 1
ATOM 628 C C . CYS A 1 88 ? -6.097 2.713 -4.004 1.00 95.69 88 CYS A C 1
ATOM 630 O O . CYS A 1 88 ? -6.872 3.431 -4.634 1.00 95.69 88 CYS A O 1
ATOM 632 N N . MET A 1 89 ? -6.441 1.511 -3.550 1.00 93.12 89 MET A N 1
ATOM 633 C CA . MET A 1 89 ? -7.736 0.879 -3.797 1.00 93.12 89 MET A CA 1
ATOM 634 C C . MET A 1 89 ? -8.293 0.218 -2.536 1.00 93.12 89 MET A C 1
ATOM 636 O O . MET A 1 89 ? -7.562 -0.075 -1.587 1.00 93.12 89 MET A O 1
ATOM 640 N N . ALA A 1 90 ? -9.608 0.001 -2.514 1.00 91.50 90 ALA A N 1
ATOM 641 C CA . ALA A 1 90 ? -10.244 -0.773 -1.455 1.00 91.50 90 ALA A CA 1
ATOM 642 C C . ALA A 1 90 ? -9.770 -2.232 -1.524 1.00 91.50 90 ALA A C 1
ATOM 644 O O . ALA A 1 90 ? -9.694 -2.806 -2.610 1.00 91.50 90 ALA A O 1
ATOM 645 N N . ASN A 1 91 ? -9.464 -2.819 -0.369 1.00 89.00 91 ASN A N 1
ATOM 646 C CA . ASN A 1 91 ? -9.026 -4.204 -0.269 1.00 89.00 91 ASN A CA 1
ATOM 647 C C . ASN A 1 91 ? -10.214 -5.156 -0.527 1.00 89.00 91 ASN A C 1
ATOM 649 O O . ASN A 1 91 ? -11.127 -5.209 0.303 1.00 89.00 91 ASN A O 1
ATOM 653 N N . PRO A 1 92 ? -10.217 -5.940 -1.623 1.00 85.19 92 PRO A N 1
ATOM 654 C CA . PRO A 1 92 ? -11.312 -6.864 -1.925 1.00 85.19 92 PRO A CA 1
ATOM 655 C C . PRO A 1 92 ? -11.385 -8.052 -0.953 1.00 85.19 92 PRO A C 1
ATOM 657 O O . PRO A 1 92 ? -12.429 -8.686 -0.838 1.00 85.19 92 PRO A O 1
ATOM 660 N N . PHE A 1 93 ? -10.301 -8.342 -0.228 1.00 84.62 93 PHE A N 1
ATOM 661 C CA . PHE A 1 93 ? -10.221 -9.416 0.766 1.00 84.62 93 PHE A CA 1
ATOM 662 C C . PHE A 1 93 ? -10.426 -8.911 2.202 1.00 84.62 93 PHE A C 1
ATOM 664 O O . PHE A 1 93 ? -10.128 -9.626 3.161 1.00 84.62 93 PHE A O 1
ATOM 671 N N . HIS A 1 94 ? -10.897 -7.672 2.373 1.00 85.56 94 HIS A N 1
ATOM 672 C CA . HIS A 1 94 ? -11.117 -7.092 3.691 1.00 85.56 94 HIS A CA 1
ATOM 673 C C . HIS A 1 94 ? -12.242 -7.814 4.439 1.00 85.56 94 HIS A C 1
ATOM 675 O O . HIS A 1 94 ? -13.402 -7.786 4.029 1.00 85.56 94 HIS A O 1
ATOM 681 N N . VAL A 1 95 ? -11.901 -8.397 5.588 1.00 80.50 95 VAL A N 1
ATOM 682 C CA . VAL A 1 95 ? -12.868 -8.908 6.563 1.00 80.50 95 VAL A CA 1
ATOM 683 C C . VAL A 1 95 ? -12.902 -7.960 7.766 1.00 80.50 95 VAL A C 1
ATOM 685 O O . VAL A 1 95 ? -11.895 -7.840 8.474 1.00 80.50 95 VAL A O 1
ATOM 688 N N . PRO A 1 96 ? -14.014 -7.241 8.009 1.00 74.50 96 PRO A N 1
ATOM 689 C CA . PRO A 1 96 ? -14.110 -6.381 9.177 1.00 74.50 96 PRO A CA 1
ATOM 690 C C . PRO A 1 96 ? -14.044 -7.245 10.438 1.00 74.50 96 PRO A C 1
ATOM 692 O O . PRO A 1 96 ? -14.719 -8.269 10.539 1.00 74.50 96 PRO A O 1
ATOM 695 N N . ALA A 1 97 ? -13.233 -6.835 11.414 1.00 72.94 97 ALA A N 1
ATOM 696 C CA . ALA A 1 97 ? -13.185 -7.525 12.694 1.00 72.94 97 ALA A CA 1
ATOM 697 C C . ALA A 1 97 ? -14.565 -7.436 13.360 1.00 72.94 97 ALA A C 1
ATOM 699 O O . ALA A 1 97 ? -15.071 -6.344 13.633 1.00 72.94 97 ALA A O 1
ATOM 700 N N . GLU A 1 98 ? -15.178 -8.588 13.622 1.00 70.50 98 GLU A N 1
ATOM 701 C CA . GLU A 1 98 ? -16.452 -8.652 14.324 1.00 70.50 98 GLU A CA 1
ATOM 702 C C . GLU A 1 98 ? -16.300 -7.971 15.688 1.00 70.50 98 GLU A C 1
ATOM 704 O O . GLU A 1 98 ? -15.456 -8.348 16.511 1.00 70.50 98 GLU A O 1
ATOM 709 N N . ARG A 1 99 ? -17.114 -6.942 15.952 1.00 69.88 99 ARG A N 1
ATOM 710 C CA . ARG A 1 99 ? -17.178 -6.333 17.280 1.00 69.88 99 ARG A CA 1
ATOM 711 C C . ARG A 1 99 ? -17.677 -7.412 18.234 1.00 69.88 99 ARG A C 1
ATOM 713 O O . ARG A 1 99 ? -18.874 -7.682 18.277 1.00 69.88 99 ARG A O 1
ATOM 720 N N . ARG A 1 100 ? -16.774 -8.017 19.011 1.00 71.62 100 ARG A N 1
ATOM 721 C CA . ARG A 1 100 ? -17.129 -8.978 20.062 1.00 71.62 100 ARG A CA 1
ATOM 722 C C . ARG A 1 100 ? -17.983 -8.246 21.100 1.00 71.62 100 ARG A C 1
ATOM 724 O O . ARG A 1 100 ? -17.461 -7.613 22.016 1.00 71.62 100 ARG A O 1
ATOM 731 N N . VAL A 1 101 ? -19.305 -8.275 20.929 1.00 77.69 101 VAL A N 1
ATOM 732 C CA . VAL A 1 101 ? -20.253 -7.738 21.906 1.00 77.69 101 VAL A CA 1
ATOM 733 C C . VAL A 1 101 ? -20.110 -8.609 23.143 1.00 77.69 101 VAL A C 1
ATOM 735 O O . VAL A 1 101 ? -20.555 -9.754 23.173 1.00 77.69 101 VAL A O 1
ATOM 738 N N . ARG A 1 102 ? -19.418 -8.087 24.156 1.00 78.12 102 ARG A N 1
ATOM 739 C CA . ARG A 1 102 ? -19.308 -8.736 25.459 1.00 78.12 102 ARG A CA 1
ATOM 740 C C . ARG A 1 102 ? -20.708 -8.757 26.072 1.00 78.12 102 ARG A C 1
ATOM 742 O O . ARG A 1 102 ? -21.115 -7.771 26.683 1.00 78.12 102 ARG A O 1
ATOM 749 N N . ARG A 1 103 ? -21.451 -9.852 25.866 1.00 74.25 103 ARG A N 1
ATOM 750 C CA . ARG A 1 103 ? -22.666 -10.144 26.638 1.00 74.25 103 ARG A CA 1
ATOM 751 C C . ARG A 1 103 ? -22.255 -10.163 28.111 1.00 74.25 103 ARG A C 1
ATOM 753 O O . ARG A 1 103 ? -21.350 -10.910 28.481 1.00 74.25 103 ARG A O 1
ATOM 760 N N . ARG A 1 104 ? -22.824 -9.231 28.872 1.00 71.12 104 ARG A N 1
ATOM 761 C CA . ARG A 1 104 ? -22.701 -9.145 30.326 1.00 71.12 104 ARG A CA 1
ATOM 762 C C . ARG A 1 104 ? -23.768 -10.010 30.968 1.00 71.12 104 ARG A C 1
ATOM 764 O O . ARG A 1 104 ? -24.854 -10.103 30.354 1.00 71.12 104 ARG A O 1
#